Protein AF-A0A7R9QW79-F1 (afdb_monomer)

Nearest PDB structures (foldseek):
  8ews-assembly1_A-2  TM=9.246E-01  e=2.965E-02  Homo sapiens
  1w0f-assembly1_A  TM=9.085E-01  e=3.774E-02  Homo sapiens
  8ewn-assembly1_A-2  TM=9.097E-01  e=3.346E-02  Homo sapiens

Sequence (114 aa):
MSRIENTAKLSAITKELTDESEHMNKGLFFSRYPNWKRIRAIHSPSFSTGKLKAMKPMIEKTMDQLIAKLDPKASDQQIVDFRHYYDSLTFDVITRAAAGELDYFNPLIQTASI

Organism: NCBI:txid334625

Foldseek 3Di:
DVVVVVVVVVVVVVVVVVVVVVVVCLDLVNDDPPSVVVNCVVCVVCVDPVNVVLLVVVLVVLVVVLCVVCVVCVVVVHDDDCVVSVVVSVVSSVVCSVVVVSVVSPPVVVVVPD

Structure (mmCIF, N/CA/C/O backbone):
data_AF-A0A7R9QW79-F1
#
_entry.id   AF-A0A7R9QW79-F1
#
loop_
_atom_site.group_PDB
_atom_site.id
_atom_site.type_symbol
_atom_site.label_atom_id
_atom_site.label_alt_id
_atom_site.label_comp_id
_atom_site.label_asym_id
_atom_site.label_entity_id
_atom_site.label_seq_id
_atom_site.pdbx_PDB_ins_code
_atom_site.Cartn_x
_atom_site.Cartn_y
_atom_site.Cartn_z
_atom_site.occupancy
_atom_site.B_iso_or_equiv
_atom_site.auth_seq_id
_atom_site.auth_comp_id
_atom_site.auth_asym_id
_atom_site.auth_atom_id
_atom_site.pdbx_PDB_model_num
ATOM 1 N N . MET A 1 1 ? -30.901 -7.798 -43.164 1.00 57.72 1 MET A N 1
ATOM 2 C CA . MET A 1 1 ? -30.022 -6.668 -42.789 1.00 57.72 1 MET A CA 1
ATOM 3 C C . MET A 1 1 ? -29.624 -6.673 -41.305 1.00 57.72 1 MET A C 1
ATOM 5 O O . MET A 1 1 ? -28.479 -6.367 -41.022 1.00 57.72 1 MET A O 1
ATOM 9 N N . SER A 1 2 ? -30.462 -7.157 -40.377 1.00 63.53 2 SER A N 1
ATOM 10 C CA . SER A 1 2 ? -30.185 -7.182 -38.921 1.00 63.53 2 SER A CA 1
ATOM 11 C C . SER A 1 2 ? -29.019 -8.069 -38.435 1.00 63.53 2 SER A C 1
ATOM 13 O O . SER A 1 2 ? -28.379 -7.755 -37.435 1.00 63.53 2 SER A O 1
ATOM 15 N N . ARG A 1 3 ? -28.711 -9.185 -39.116 1.00 60.19 3 ARG A N 1
ATOM 16 C CA . ARG A 1 3 ? -27.644 -10.121 -38.690 1.00 60.19 3 ARG A CA 1
ATOM 17 C C . ARG A 1 3 ? -26.234 -9.552 -38.884 1.00 60.19 3 ARG A C 1
ATOM 19 O O . ARG A 1 3 ? -25.372 -9.802 -38.052 1.00 60.19 3 ARG A O 1
ATOM 26 N N . ILE A 1 4 ? -26.030 -8.774 -39.949 1.00 68.94 4 ILE A N 1
ATOM 27 C CA . ILE A 1 4 ? -24.733 -8.164 -40.287 1.00 68.94 4 ILE A CA 1
ATOM 28 C C . ILE A 1 4 ? -24.427 -6.995 -39.336 1.00 68.94 4 ILE A C 1
ATOM 30 O O . ILE A 1 4 ? -23.307 -6.874 -38.840 1.00 68.94 4 ILE A O 1
ATOM 34 N N . GLU A 1 5 ? -25.436 -6.190 -38.996 1.00 72.19 5 GLU A N 1
ATOM 35 C CA . GLU A 1 5 ? -25.305 -5.126 -37.991 1.00 72.19 5 GLU A CA 1
ATOM 36 C C . GLU A 1 5 ? -24.964 -5.683 -36.603 1.00 72.19 5 GLU A C 1
ATOM 38 O O . GLU A 1 5 ? -24.108 -5.132 -35.912 1.00 72.19 5 GLU A O 1
ATOM 43 N N . ASN A 1 6 ? -25.569 -6.809 -36.206 1.00 73.38 6 ASN A N 1
ATOM 44 C CA . ASN A 1 6 ? -25.251 -7.454 -34.930 1.00 73.38 6 ASN A CA 1
ATOM 45 C C . ASN A 1 6 ? -23.828 -8.028 -34.895 1.00 73.38 6 ASN A C 1
ATOM 47 O O . ASN A 1 6 ? -23.148 -7.895 -33.881 1.00 73.38 6 ASN A O 1
ATOM 51 N N . THR A 1 7 ? -23.336 -8.617 -35.990 1.00 73.56 7 THR A N 1
ATOM 52 C CA . THR A 1 7 ? -21.948 -9.110 -36.048 1.00 73.56 7 THR A CA 1
ATOM 53 C C . THR A 1 7 ? -20.925 -7.977 -35.996 1.00 73.56 7 THR A C 1
ATOM 55 O O . THR A 1 7 ? -19.898 -8.118 -35.336 1.00 73.56 7 THR A O 1
ATOM 58 N N . ALA A 1 8 ? -21.221 -6.834 -36.623 1.00 79.25 8 ALA A N 1
ATOM 59 C CA . ALA A 1 8 ? -20.352 -5.662 -36.570 1.00 79.25 8 ALA A CA 1
ATOM 60 C C . ALA A 1 8 ? -20.295 -5.073 -35.151 1.00 79.25 8 ALA A C 1
ATOM 62 O O . ALA A 1 8 ? -19.202 -4.846 -34.632 1.00 79.25 8 ALA A O 1
ATOM 63 N N . LYS A 1 9 ? -21.448 -4.926 -34.484 1.00 78.25 9 LYS A N 1
ATOM 64 C CA . LYS A 1 9 ? -21.523 -4.475 -33.083 1.00 78.25 9 LYS A CA 1
ATOM 65 C C . LYS A 1 9 ? -20.770 -5.404 -32.130 1.00 78.25 9 LYS A C 1
ATOM 67 O O . LYS A 1 9 ? -20.016 -4.922 -31.295 1.00 78.25 9 LYS A O 1
ATOM 72 N N . LEU A 1 10 ? -20.906 -6.722 -32.292 1.00 74.88 10 LEU A N 1
ATOM 73 C CA . LEU A 1 10 ? -20.167 -7.693 -31.480 1.00 74.88 10 LEU A CA 1
ATOM 74 C C . LEU A 1 10 ? -18.655 -7.596 -31.718 1.00 74.88 10 LEU A C 1
ATOM 76 O O . LEU A 1 10 ? -17.898 -7.602 -30.755 1.00 74.88 10 LEU A O 1
ATOM 80 N N . SER A 1 11 ? -18.201 -7.430 -32.964 1.00 71.62 11 SER A N 1
ATOM 81 C CA . SER A 1 11 ? -16.771 -7.242 -33.255 1.00 71.62 11 SER A CA 1
ATOM 82 C C . SER A 1 11 ? -16.202 -5.939 -32.683 1.00 71.62 11 SER A C 1
ATOM 84 O O . SER A 1 11 ? -15.068 -5.936 -32.214 1.00 71.62 11 SER A O 1
ATOM 86 N N . ALA A 1 12 ? -16.991 -4.859 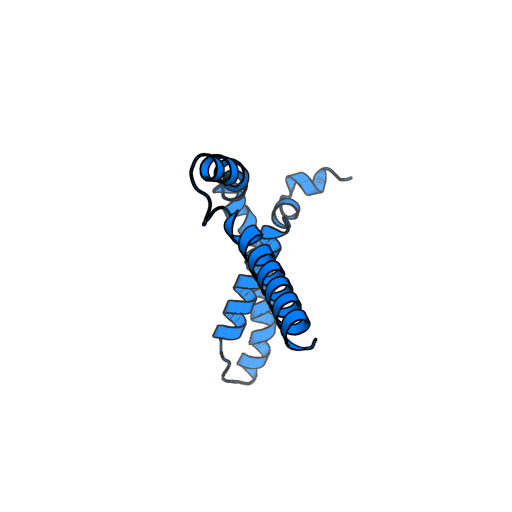-32.658 1.00 76.69 12 ALA A N 1
ATOM 87 C CA . ALA A 1 12 ? -16.598 -3.580 -32.070 1.00 76.69 12 ALA A CA 1
ATOM 88 C C . ALA A 1 12 ? -16.467 -3.678 -30.542 1.00 76.69 12 ALA 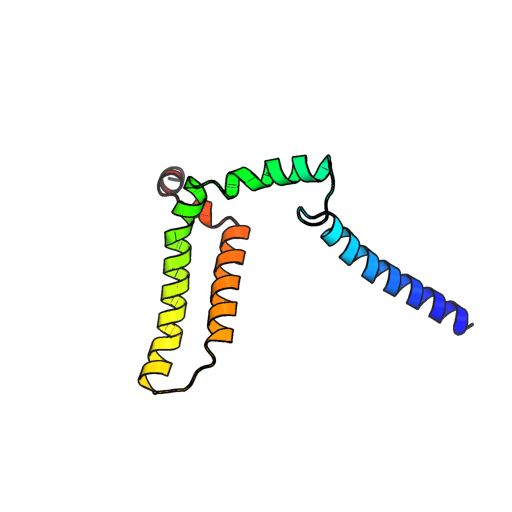A C 1
ATOM 90 O O . ALA A 1 12 ? -15.433 -3.304 -30.001 1.00 76.69 12 ALA A O 1
ATOM 91 N N . ILE A 1 13 ? -17.449 -4.299 -29.878 1.00 75.75 13 ILE A N 1
ATOM 92 C CA . ILE A 1 13 ? -17.415 -4.577 -28.433 1.00 75.75 13 ILE A CA 1
ATOM 93 C C . ILE A 1 13 ? -16.227 -5.480 -28.082 1.00 75.75 13 ILE A C 1
ATOM 95 O O . ILE A 1 13 ? -15.517 -5.234 -27.112 1.00 75.75 13 ILE A O 1
ATOM 99 N N . THR A 1 14 ? -15.974 -6.514 -28.891 1.00 72.56 14 THR A N 1
ATOM 100 C CA . THR A 1 14 ? -14.834 -7.415 -28.663 1.00 72.56 14 THR A CA 1
ATOM 101 C C . THR A 1 14 ? -13.513 -6.666 -28.819 1.00 72.56 14 THR A C 1
ATOM 103 O O . THR A 1 14 ? -12.610 -6.890 -28.024 1.00 72.56 14 THR A O 1
ATOM 106 N N . LYS A 1 15 ? -13.416 -5.750 -29.794 1.00 74.56 15 LYS A N 1
ATOM 107 C CA . LYS A 1 15 ? -12.224 -4.933 -30.040 1.00 74.56 15 LYS A CA 1
ATOM 108 C C . LYS A 1 15 ? -11.937 -3.976 -28.880 1.00 74.56 15 LYS A C 1
ATOM 110 O O . LYS A 1 15 ? -10.797 -3.945 -28.433 1.00 74.56 15 LYS A O 1
ATOM 115 N N . GLU A 1 16 ? -12.949 -3.276 -28.366 1.00 69.12 16 GLU A N 1
ATOM 116 C CA . GLU A 1 16 ? -12.832 -2.404 -27.182 1.00 69.12 16 GLU A CA 1
ATOM 117 C C . GLU A 1 16 ? -12.413 -3.191 -25.930 1.00 69.12 16 GLU A C 1
ATOM 119 O O . GLU A 1 16 ? -11.490 -2.792 -25.225 1.00 69.12 16 GLU A O 1
ATOM 124 N N . LEU A 1 17 ? -13.009 -4.367 -25.700 1.00 65.94 17 LEU A N 1
ATOM 125 C CA . LEU A 1 17 ? -12.640 -5.248 -24.584 1.00 65.94 17 LEU A CA 1
ATOM 126 C C . LEU A 1 17 ? -11.207 -5.793 -24.706 1.00 65.94 17 LEU A C 1
ATOM 128 O O 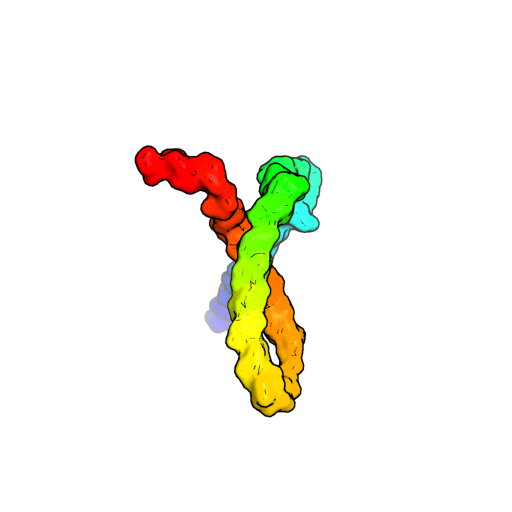. LEU A 1 17 ? -10.511 -5.934 -23.699 1.00 65.94 17 LEU A O 1
ATOM 132 N N . THR A 1 18 ? -10.742 -6.105 -25.921 1.00 64.75 18 THR A N 1
ATOM 133 C CA . THR A 1 18 ? -9.344 -6.510 -26.133 1.00 64.75 18 THR A CA 1
ATOM 134 C C . THR A 1 18 ? -8.365 -5.350 -25.982 1.00 64.75 18 THR A C 1
ATOM 136 O O . THR A 1 18 ? -7.284 -5.580 -25.444 1.00 64.75 18 THR A O 1
ATOM 139 N N . ASP A 1 19 ? -8.731 -4.131 -26.383 1.00 63.75 19 ASP A N 1
ATOM 140 C CA . ASP A 1 19 ? -7.863 -2.945 -26.342 1.00 63.75 19 ASP A CA 1
ATOM 141 C C . ASP A 1 19 ? -7.515 -2.542 -24.897 1.00 63.75 19 ASP A C 1
ATOM 143 O O . ASP A 1 1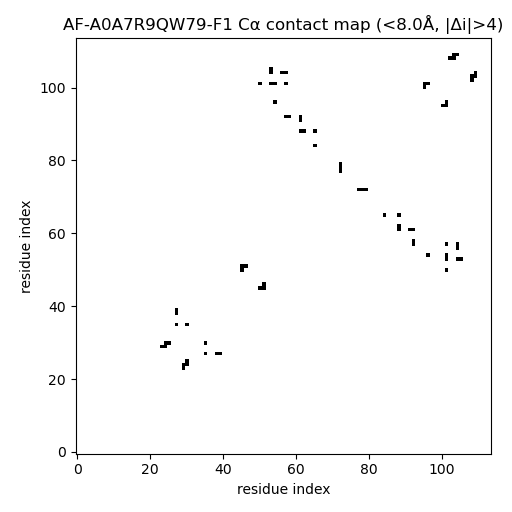9 ? -6.339 -2.395 -24.552 1.00 63.75 19 ASP A O 1
ATOM 147 N N . GLU A 1 20 ? -8.502 -2.521 -23.991 1.00 60.88 20 GLU A N 1
ATOM 148 C CA . GLU A 1 20 ? -8.249 -2.278 -22.561 1.00 60.88 20 GLU A CA 1
ATOM 149 C C . GLU A 1 20 ? -7.353 -3.359 -21.928 1.00 60.88 20 GLU A C 1
ATOM 151 O O . GLU A 1 20 ? -6.433 -3.063 -21.155 1.00 60.88 20 GLU A O 1
ATOM 156 N N . SER A 1 21 ? -7.563 -4.628 -22.299 1.00 60.44 21 SER A N 1
ATOM 157 C CA . SER A 1 21 ? -6.725 -5.737 -21.828 1.00 60.44 21 SER A CA 1
ATOM 158 C C . SER A 1 21 ? -5.289 -5.661 -22.371 1.00 60.44 21 SER A C 1
ATOM 160 O O . SER A 1 21 ? -4.340 -6.098 -21.713 1.00 60.44 21 SER A O 1
ATOM 162 N N . GLU A 1 22 ? -5.096 -5.080 -23.558 1.00 63.38 22 GLU A N 1
ATOM 163 C CA . GLU A 1 22 ? -3.797 -4.976 -24.219 1.00 63.38 22 GLU A CA 1
ATOM 164 C C . GLU A 1 22 ? -2.877 -3.970 -23.512 1.00 63.38 22 GLU A C 1
ATOM 166 O O . GLU A 1 22 ? -1.669 -4.202 -23.395 1.00 63.38 22 GLU A O 1
ATOM 171 N N . HIS A 1 23 ? -3.433 -2.878 -22.980 1.00 65.75 23 HIS A N 1
ATOM 172 C CA . HIS A 1 23 ? -2.682 -1.899 -22.191 1.00 65.75 23 HIS A CA 1
ATOM 173 C C . HIS A 1 23 ? -2.193 -2.478 -20.857 1.00 65.75 23 HIS A C 1
ATOM 175 O O . HIS A 1 23 ? -1.024 -2.304 -20.501 1.00 65.75 23 HIS A O 1
ATOM 181 N N . MET A 1 24 ? -3.040 -3.241 -20.162 1.00 66.06 24 MET A N 1
ATOM 182 C CA . MET A 1 24 ? -2.677 -3.949 -18.926 1.00 66.06 24 MET A CA 1
ATOM 183 C C . MET A 1 24 ? -1.587 -5.007 -19.165 1.00 66.06 24 MET A C 1
ATOM 185 O O . MET A 1 24 ? -0.640 -5.121 -18.382 1.00 66.06 24 MET A O 1
ATOM 189 N N . ASN A 1 25 ? -1.648 -5.720 -20.295 1.00 68.88 25 ASN A N 1
ATOM 190 C CA . ASN A 1 25 ? -0.666 -6.739 -20.686 1.00 68.88 25 ASN A CA 1
ATOM 191 C C . ASN A 1 25 ? 0.738 -6.184 -20.997 1.00 68.88 25 ASN A C 1
ATOM 193 O O . ASN A 1 25 ? 1.697 -6.950 -21.117 1.00 68.88 25 ASN A O 1
ATOM 197 N N . LYS A 1 26 ? 0.898 -4.858 -21.091 1.00 79.62 26 LYS A N 1
ATOM 198 C CA . LYS A 1 26 ? 2.201 -4.193 -21.274 1.00 79.62 26 LYS A CA 1
ATOM 199 C C . LYS A 1 26 ? 2.880 -3.824 -19.944 1.00 79.62 26 LYS A C 1
ATOM 201 O O . LYS A 1 26 ? 4.016 -3.347 -19.960 1.00 79.62 26 LYS A O 1
ATOM 206 N N . GLY A 1 27 ? 2.226 -4.061 -18.802 1.00 85.12 27 GLY A N 1
ATOM 207 C CA . GLY A 1 27 ? 2.762 -3.798 -17.464 1.00 85.12 27 GLY A CA 1
ATOM 208 C C . GLY A 1 27 ? 3.915 -4.723 -17.050 1.00 85.12 27 GLY A C 1
ATOM 209 O O . GLY A 1 27 ? 4.145 -5.780 -17.643 1.00 85.12 27 GLY A O 1
ATOM 210 N N . LEU A 1 28 ? 4.634 -4.343 -15.984 1.00 89.38 28 LEU A N 1
ATOM 211 C CA . LEU A 1 28 ? 5.823 -5.061 -15.496 1.00 89.38 28 LEU A CA 1
ATOM 212 C C . LEU A 1 28 ? 5.571 -6.564 -15.278 1.00 89.38 28 LEU A C 1
ATOM 214 O O . LEU A 1 28 ? 6.424 -7.373 -15.640 1.00 89.38 28 LEU A O 1
ATOM 218 N N . PHE A 1 29 ? 4.405 -6.926 -14.736 1.00 88.62 29 PHE A N 1
ATOM 219 C CA . PHE A 1 29 ? 4.042 -8.309 -14.405 1.00 88.62 29 PHE A CA 1
ATOM 220 C C . PHE A 1 29 ? 3.846 -9.217 -15.623 1.00 88.62 29 PHE A C 1
ATOM 222 O O . PHE A 1 29 ? 4.135 -10.407 -15.544 1.00 88.62 29 PHE A O 1
ATOM 229 N N . PHE A 1 30 ? 3.385 -8.663 -16.745 1.00 89.56 30 PHE A N 1
ATOM 230 C CA . PHE A 1 30 ? 3.050 -9.432 -17.949 1.00 89.56 30 PHE A CA 1
ATOM 231 C C . PHE A 1 30 ? 4.117 -9.303 -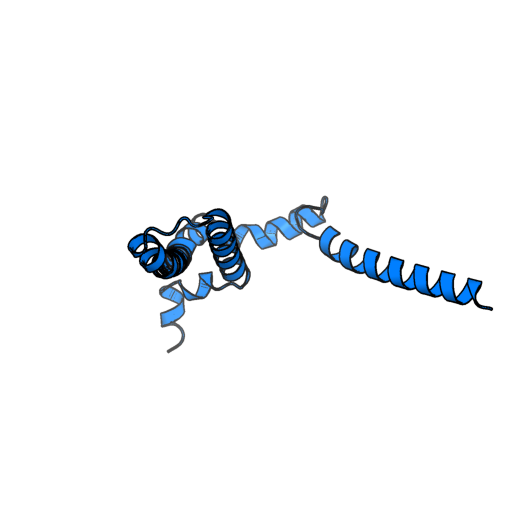19.048 1.00 89.56 30 PHE A C 1
ATOM 233 O O . PHE A 1 30 ? 4.169 -10.103 -19.983 1.00 89.56 30 PHE A O 1
ATOM 240 N N . SER A 1 31 ? 5.019 -8.326 -18.916 1.00 90.00 31 SER A N 1
ATOM 241 C CA . SER A 1 31 ? 6.113 -8.097 -19.858 1.00 90.00 31 SER A CA 1
ATOM 242 C C . SER A 1 31 ? 7.191 -9.192 -19.814 1.00 90.00 31 SER A C 1
ATOM 244 O O . SER A 1 31 ? 7.546 -9.715 -18.759 1.00 90.00 31 SER A O 1
ATOM 246 N N . ARG A 1 32 ? 7.774 -9.505 -20.979 1.00 90.50 32 ARG A N 1
ATOM 247 C CA . ARG A 1 32 ? 8.928 -10.414 -21.125 1.00 90.50 32 ARG A CA 1
ATOM 248 C C . ARG A 1 32 ? 10.205 -9.645 -21.470 1.00 90.50 32 ARG A C 1
ATOM 250 O O . ARG A 1 32 ? 10.164 -8.451 -21.771 1.00 90.50 32 ARG A O 1
ATOM 257 N N . TYR A 1 33 ? 11.357 -10.314 -21.421 1.00 91.38 33 TYR A N 1
ATOM 258 C CA . TYR A 1 33 ? 12.622 -9.740 -21.893 1.00 91.38 33 TYR A CA 1
ATOM 259 C C . TYR A 1 33 ? 12.510 -9.319 -23.377 1.00 91.38 33 TYR A C 1
ATOM 261 O O . TYR A 1 33 ? 11.911 -10.066 -24.149 1.00 91.38 33 TYR A O 1
ATOM 269 N N . PRO A 1 34 ? 13.064 -8.164 -23.804 1.00 93.00 34 PRO A N 1
ATOM 270 C CA . PRO A 1 34 ? 13.843 -7.183 -23.031 1.00 93.00 34 PRO A CA 1
ATOM 271 C C . PRO A 1 34 ? 12.995 -6.124 -22.306 1.00 93.00 34 PRO A C 1
ATOM 273 O O . PRO A 1 34 ? 13.508 -5.412 -21.440 1.00 93.00 34 PRO A O 1
ATOM 276 N N . ASN A 1 35 ? 11.699 -6.029 -22.614 1.00 91.31 35 ASN A N 1
ATOM 277 C CA . ASN A 1 35 ? 10.800 -5.003 -22.078 1.00 91.31 35 ASN A CA 1
ATOM 278 C C . ASN A 1 35 ? 10.699 -5.034 -20.550 1.00 91.31 35 ASN A C 1
ATOM 280 O O . ASN A 1 35 ? 10.792 -3.983 -19.922 1.00 91.31 35 ASN A O 1
ATOM 284 N N . TRP A 1 36 ? 10.624 -6.222 -19.949 1.00 93.12 36 TRP A N 1
ATOM 285 C CA . TRP A 1 36 ? 10.656 -6.390 -18.494 1.00 93.12 36 TRP A CA 1
ATOM 286 C C . TRP A 1 36 ? 11.885 -5.740 -17.855 1.00 93.12 36 TRP A C 1
ATOM 288 O O . TRP A 1 36 ? 11.765 -5.023 -16.864 1.00 93.12 36 TRP A O 1
ATOM 298 N N . LYS A 1 37 ? 13.072 -5.941 -18.449 1.00 95.12 37 LYS A N 1
ATOM 299 C CA . LYS A 1 37 ? 14.328 -5.385 -17.925 1.00 95.12 37 LYS A CA 1
ATOM 300 C C . LYS A 1 37 ? 14.288 -3.859 -17.958 1.00 95.12 37 LYS A C 1
ATOM 302 O O . LYS A 1 37 ? 14.676 -3.222 -16.983 1.00 95.12 37 LYS A O 1
ATOM 307 N N . ARG A 1 38 ? 13.780 -3.286 -19.055 1.00 94.94 38 ARG A N 1
ATOM 308 C CA . ARG A 1 38 ? 13.608 -1.836 -19.217 1.00 94.94 38 ARG A CA 1
ATOM 309 C C . ARG A 1 38 ? 12.625 -1.263 -18.195 1.00 94.94 38 ARG A C 1
ATOM 311 O O . ARG A 1 38 ? 12.975 -0.325 -17.490 1.00 94.94 38 ARG A O 1
ATOM 318 N N . ILE A 1 39 ? 11.422 -1.830 -18.092 1.00 93.00 39 ILE A N 1
ATOM 319 C CA . ILE A 1 39 ? 10.379 -1.354 -17.169 1.00 93.00 39 ILE A CA 1
ATOM 320 C C . ILE A 1 39 ? 10.876 -1.475 -15.722 1.00 93.00 39 ILE A C 1
ATOM 322 O O . ILE A 1 39 ? 10.831 -0.507 -14.969 1.00 93.00 39 ILE A O 1
ATOM 326 N N . ARG A 1 40 ? 11.457 -2.618 -15.339 1.00 92.69 40 ARG A N 1
ATOM 327 C CA . ARG A 1 40 ? 12.011 -2.817 -13.994 1.00 92.69 40 ARG A CA 1
ATOM 328 C C . ARG A 1 40 ? 13.089 -1.791 -13.653 1.00 92.69 40 ARG A C 1
ATOM 330 O O . ARG A 1 40 ? 13.096 -1.294 -12.530 1.00 92.69 40 ARG A O 1
ATOM 337 N N . ALA A 1 41 ? 13.976 -1.466 -14.594 1.00 93.81 41 ALA A N 1
ATOM 338 C CA . ALA A 1 41 ? 15.015 -0.461 -14.381 1.00 93.81 41 ALA A CA 1
ATOM 339 C C . ALA A 1 41 ? 14.434 0.934 -14.089 1.00 93.81 41 ALA A C 1
ATOM 341 O O . ALA A 1 41 ? 14.989 1.647 -13.262 1.00 93.81 41 ALA A O 1
ATOM 342 N N . ILE A 1 42 ? 13.299 1.287 -14.703 1.00 90.88 42 ILE A N 1
ATOM 343 C CA . ILE A 1 42 ? 12.602 2.561 -14.462 1.00 90.88 42 ILE A CA 1
ATOM 344 C C . ILE A 1 42 ? 11.934 2.582 -13.079 1.00 90.88 42 ILE A C 1
ATOM 346 O O . ILE A 1 42 ? 12.033 3.578 -12.374 1.00 90.88 42 ILE A O 1
ATOM 350 N N . HIS A 1 43 ? 11.281 1.491 -12.665 1.00 87.44 43 HIS A N 1
ATOM 351 C CA . HIS A 1 43 ? 10.545 1.456 -11.392 1.00 87.44 43 HIS A CA 1
ATOM 352 C C . HIS A 1 43 ? 11.429 1.214 -10.157 1.00 87.44 43 HIS A C 1
ATOM 354 O O . HIS A 1 43 ? 11.104 1.691 -9.072 1.00 87.44 43 HIS A O 1
ATOM 360 N N . SER A 1 44 ? 12.536 0.473 -10.283 1.00 88.62 44 SER A N 1
ATOM 361 C CA . SER A 1 44 ? 13.355 0.052 -9.128 1.00 88.62 44 SER A CA 1
ATOM 362 C C . SER A 1 44 ? 13.859 1.198 -8.228 1.00 88.62 44 SER A C 1
ATOM 364 O O . SER A 1 44 ? 13.846 1.010 -7.011 1.00 88.62 44 SER A O 1
ATOM 366 N N . PRO A 1 45 ? 14.269 2.377 -8.745 1.00 86.19 45 PRO A N 1
ATOM 367 C CA . PRO A 1 45 ? 14.729 3.487 -7.904 1.00 86.19 45 PRO A CA 1
ATOM 368 C C . PRO A 1 45 ? 13.692 3.959 -6.869 1.00 86.19 45 PRO A C 1
ATOM 370 O O . PRO A 1 45 ? 14.062 4.290 -5.737 1.00 86.19 45 PRO A O 1
ATOM 373 N N . SER A 1 46 ? 12.400 3.921 -7.217 1.00 83.00 46 SER A N 1
ATOM 374 C CA . SER A 1 46 ? 11.294 4.325 -6.335 1.00 83.00 46 SER A CA 1
ATOM 375 C C . SER A 1 46 ? 11.063 3.357 -5.170 1.00 83.00 46 SER A C 1
ATOM 377 O O . SER A 1 46 ? 10.511 3.750 -4.147 1.00 83.00 46 SER A O 1
ATOM 379 N N . PHE A 1 47 ? 11.541 2.114 -5.282 1.00 83.94 47 PHE A N 1
ATOM 380 C CA . PHE A 1 47 ? 11.433 1.073 -4.252 1.00 83.94 47 PHE A CA 1
ATOM 381 C C . PHE A 1 47 ? 12.769 0.786 -3.551 1.00 83.94 47 PHE A C 1
ATOM 383 O O . PHE A 1 47 ? 12.971 -0.289 -2.986 1.00 83.94 47 PHE A O 1
ATOM 390 N N . SER A 1 48 ? 13.707 1.736 -3.578 1.00 88.44 48 SER A N 1
ATOM 391 C CA . SER A 1 48 ? 14.933 1.637 -2.783 1.00 88.44 48 SER A CA 1
ATOM 392 C C . SER A 1 48 ? 14.631 1.697 -1.282 1.00 88.44 48 SER A C 1
ATOM 394 O O . SER A 1 48 ? 13.660 2.319 -0.852 1.00 88.44 48 SER A O 1
ATOM 396 N N . THR A 1 49 ? 15.502 1.122 -0.450 1.00 88.62 49 THR A N 1
ATOM 397 C CA . THR A 1 49 ? 15.362 1.163 1.017 1.00 88.62 49 THR A CA 1
ATOM 398 C C . THR A 1 49 ? 15.204 2.587 1.558 1.00 88.62 49 THR A C 1
ATOM 400 O O . THR A 1 49 ? 14.445 2.805 2.499 1.00 88.62 49 THR A O 1
ATOM 403 N N . GLY A 1 50 ? 15.896 3.567 0.965 1.00 86.88 50 GLY A N 1
ATOM 404 C CA . GLY A 1 50 ? 15.767 4.975 1.346 1.00 86.88 50 GLY A CA 1
ATOM 405 C C . GLY A 1 50 ? 14.367 5.525 1.069 1.00 86.88 50 GLY A C 1
ATOM 406 O O . GLY A 1 50 ? 13.758 6.118 1.956 1.00 86.88 50 GLY A O 1
ATOM 407 N N . LYS A 1 51 ? 13.825 5.260 -0.127 1.00 84.00 51 LYS A N 1
ATOM 408 C CA . LYS A 1 51 ? 12.466 5.673 -0.498 1.00 84.00 51 LYS A CA 1
ATOM 409 C C . LYS A 1 51 ? 11.404 4.956 0.332 1.00 84.00 51 LYS A C 1
ATOM 411 O O . LYS A 1 51 ? 10.509 5.622 0.829 1.00 84.00 51 LYS A O 1
ATOM 416 N N . LEU A 1 52 ? 11.552 3.650 0.576 1.00 87.81 52 LEU A N 1
ATOM 417 C CA . LEU A 1 52 ? 10.651 2.879 1.444 1.00 87.81 52 LEU A CA 1
ATOM 418 C C . LEU A 1 52 ? 10.601 3.444 2.870 1.00 87.81 52 LEU A C 1
ATOM 420 O O . LEU A 1 52 ? 9.522 3.621 3.426 1.00 87.81 52 LEU A O 1
ATOM 424 N N . LYS A 1 53 ? 11.755 3.796 3.453 1.00 87.81 53 LYS A N 1
ATOM 425 C CA . LYS A 1 53 ? 11.802 4.457 4.768 1.00 87.81 53 LYS A CA 1
ATOM 426 C C . LYS A 1 53 ? 11.123 5.829 4.748 1.00 87.81 53 LYS A C 1
ATOM 428 O O . LYS A 1 53 ? 10.438 6.169 5.707 1.00 87.81 53 LYS A O 1
ATOM 433 N N . ALA A 1 54 ? 11.268 6.584 3.660 1.00 85.56 54 ALA A N 1
ATOM 434 C CA . ALA A 1 54 ? 10.596 7.868 3.480 1.00 85.56 54 ALA A CA 1
ATOM 435 C C . ALA A 1 54 ? 9.065 7.748 3.324 1.00 85.56 54 ALA A C 1
ATOM 437 O O . ALA A 1 54 ? 8.374 8.744 3.499 1.00 85.56 54 ALA A O 1
ATOM 438 N N . MET A 1 55 ? 8.514 6.550 3.068 1.00 88.62 55 MET A N 1
ATOM 439 C CA . MET A 1 55 ? 7.057 6.322 3.047 1.00 88.62 55 MET A CA 1
ATOM 440 C C . MET A 1 55 ? 6.423 6.319 4.440 1.00 88.62 55 MET A C 1
ATOM 442 O O . MET A 1 55 ? 5.210 6.477 4.559 1.00 88.62 55 MET A O 1
ATOM 446 N N . LYS A 1 56 ? 7.223 6.157 5.502 1.00 88.69 56 LYS A N 1
ATOM 447 C CA . LYS A 1 56 ? 6.731 6.027 6.879 1.00 88.69 56 LYS A CA 1
ATOM 448 C C . LYS A 1 56 ? 5.752 7.149 7.296 1.00 88.69 56 LYS A C 1
ATOM 450 O O . LYS A 1 56 ? 4.660 6.795 7.733 1.00 88.69 56 LYS A O 1
ATOM 455 N N . PRO A 1 57 ? 6.052 8.453 7.121 1.00 89.56 57 PRO A N 1
ATOM 456 C CA . PRO A 1 57 ? 5.160 9.524 7.582 1.00 89.56 57 PRO A CA 1
ATOM 457 C C . PRO A 1 57 ? 3.805 9.534 6.862 1.00 89.56 57 PRO A C 1
ATOM 459 O O . PRO A 1 57 ? 2.775 9.842 7.456 1.00 89.56 57 PRO A O 1
ATOM 462 N N . MET A 1 58 ? 3.789 9.164 5.577 1.00 89.50 58 MET A N 1
ATOM 463 C CA . MET A 1 58 ? 2.554 9.025 4.801 1.00 89.50 58 MET A CA 1
ATOM 464 C C . MET A 1 58 ? 1.683 7.892 5.357 1.00 89.50 58 MET A C 1
ATOM 466 O O . MET A 1 58 ? 0.467 8.057 5.488 1.00 89.50 58 MET A O 1
ATOM 470 N N . ILE A 1 59 ? 2.296 6.752 5.687 1.00 91.75 59 ILE A N 1
ATOM 471 C CA . ILE A 1 59 ? 1.593 5.607 6.274 1.00 91.75 59 ILE A CA 1
ATOM 472 C C . ILE A 1 59 ? 1.020 5.995 7.638 1.00 91.75 59 ILE A C 1
ATOM 474 O O . ILE A 1 59 ? -0.165 5.775 7.867 1.00 91.75 59 ILE A O 1
ATOM 478 N N . GLU A 1 60 ? 1.816 6.628 8.503 1.00 92.88 60 GLU A N 1
ATOM 479 C CA . GLU A 1 60 ? 1.377 7.099 9.826 1.00 92.88 60 GLU A CA 1
ATOM 480 C C . GLU A 1 60 ? 0.177 8.048 9.715 1.00 92.88 60 GLU A C 1
ATOM 482 O O . GLU A 1 60 ? -0.861 7.784 10.310 1.00 92.88 60 GLU A O 1
ATOM 487 N N . LYS A 1 61 ? 0.235 9.055 8.834 1.00 91.31 61 LYS A N 1
ATOM 488 C CA . LYS A 1 61 ? -0.894 9.970 8.596 1.00 91.31 61 LYS A CA 1
ATOM 489 C C . LYS A 1 61 ? -2.172 9.242 8.163 1.00 91.31 61 LYS A C 1
ATOM 491 O O . LYS A 1 61 ? -3.277 9.624 8.542 1.00 91.31 61 LYS A O 1
ATOM 496 N N . THR A 1 62 ? -2.034 8.221 7.324 1.00 93.06 62 THR A N 1
ATOM 497 C CA . THR A 1 62 ? -3.172 7.441 6.813 1.00 93.06 62 THR A CA 1
ATOM 498 C C . THR A 1 62 ? -3.744 6.525 7.904 1.00 93.06 62 THR A C 1
ATOM 500 O O . THR A 1 62 ? -4.958 6.346 7.992 1.00 93.06 62 THR A O 1
ATOM 503 N N . MET A 1 63 ? -2.887 6.022 8.798 1.00 94.81 63 MET A N 1
ATOM 504 C CA . MET A 1 63 ? -3.283 5.296 10.006 1.00 94.81 63 MET A CA 1
ATOM 505 C C . MET A 1 63 ? -4.002 6.196 11.014 1.00 94.81 63 MET A C 1
ATOM 507 O O . MET A 1 63 ? -5.041 5.793 11.528 1.00 94.81 63 MET A O 1
ATOM 511 N N . ASP A 1 64 ? -3.527 7.419 11.247 1.00 95.56 64 ASP A N 1
ATOM 512 C CA . ASP A 1 64 ? -4.185 8.377 12.145 1.00 95.56 64 ASP A CA 1
ATOM 513 C C . ASP A 1 64 ? -5.613 8.689 11.669 1.00 95.56 64 ASP A C 1
ATOM 515 O O . ASP A 1 64 ? -6.558 8.720 12.456 1.00 95.56 64 ASP A O 1
ATOM 519 N N . GLN A 1 65 ? -5.800 8.842 10.352 1.00 94.12 65 GLN A N 1
ATOM 520 C CA . GLN A 1 65 ? -7.121 9.015 9.736 1.00 94.12 65 GLN A CA 1
ATOM 521 C C . GLN A 1 65 ? -8.028 7.796 9.931 1.00 94.12 65 GLN A C 1
ATOM 523 O O . GLN A 1 65 ? -9.246 7.947 10.055 1.00 94.12 65 GLN A O 1
ATOM 528 N N . LEU A 1 66 ? -7.459 6.589 9.924 1.00 94.81 66 LEU A N 1
ATOM 529 C CA . LEU A 1 66 ? -8.203 5.368 10.192 1.00 94.81 66 LEU A CA 1
ATOM 530 C C . LEU A 1 66 ? -8.624 5.292 11.666 1.00 94.81 66 LEU A C 1
ATOM 532 O O . LEU A 1 66 ? -9.794 5.030 11.944 1.00 94.81 66 LEU A O 1
ATOM 536 N N . ILE A 1 67 ? -7.701 5.558 12.591 1.00 95.06 67 ILE A N 1
ATOM 537 C CA . ILE A 1 67 ? -7.957 5.559 14.037 1.00 95.06 67 ILE A CA 1
ATOM 538 C C . ILE A 1 67 ? -9.059 6.567 14.369 1.00 95.06 67 ILE A C 1
ATOM 540 O O . ILE A 1 67 ? -10.063 6.186 14.958 1.00 95.06 67 ILE A O 1
ATOM 544 N N . ALA A 1 68 ? -8.984 7.792 13.842 1.00 95.62 68 ALA A N 1
ATOM 545 C CA . ALA A 1 68 ? -10.017 8.811 14.041 1.00 95.62 68 ALA A CA 1
ATOM 546 C C . ALA A 1 68 ? -11.426 8.381 13.571 1.00 95.62 68 ALA A C 1
ATOM 548 O O . ALA A 1 68 ? -12.430 8.867 14.089 1.00 95.62 68 ALA A O 1
ATOM 549 N N . LYS A 1 69 ? -11.528 7.470 12.590 1.00 92.88 69 LYS A N 1
ATOM 550 C CA . LYS A 1 69 ? -12.810 6.903 12.129 1.00 92.88 69 LYS A CA 1
ATOM 551 C C . LYS A 1 69 ? -13.289 5.729 12.983 1.00 92.88 69 LYS A C 1
ATOM 553 O O . LYS A 1 69 ? -14.494 5.468 13.020 1.00 92.88 69 LYS A O 1
ATOM 558 N N . LEU A 1 70 ? -12.366 4.990 13.592 1.00 93.81 70 LEU A N 1
ATOM 559 C CA . LEU A 1 70 ? -12.658 3.813 14.406 1.00 93.81 70 LEU A CA 1
ATOM 560 C C . LEU A 1 70 ? -12.907 4.165 15.872 1.00 93.8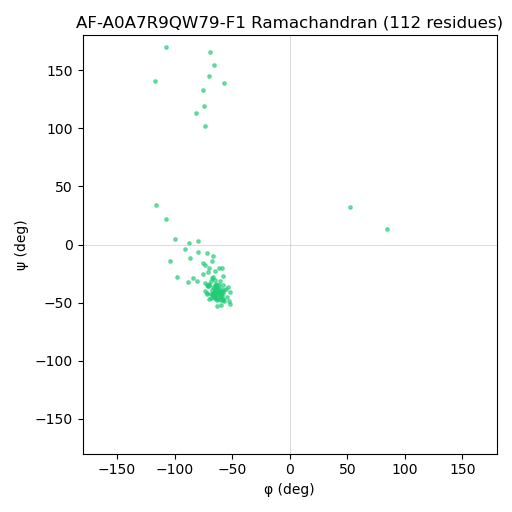1 70 LEU A C 1
ATOM 562 O O . LEU A 1 70 ? -13.752 3.519 16.484 1.00 93.81 70 LEU A O 1
ATOM 566 N N . ASP A 1 71 ? -12.256 5.197 16.408 1.00 95.00 71 ASP A N 1
ATOM 567 C CA . ASP A 1 71 ? -12.366 5.607 17.812 1.00 95.00 71 ASP A CA 1
ATOM 568 C C . ASP A 1 71 ? -13.821 5.823 18.261 1.00 95.00 71 ASP A C 1
ATOM 570 O O . ASP A 1 71 ? -14.221 5.204 19.249 1.00 95.00 71 ASP A O 1
ATOM 574 N N . PRO A 1 72 ? -14.676 6.571 17.528 1.00 94.56 72 PRO A N 1
ATOM 575 C CA . PRO A 1 72 ? -16.079 6.723 17.919 1.00 94.56 72 PRO A CA 1
ATOM 576 C C . PRO A 1 72 ? -16.842 5.391 17.913 1.00 94.56 72 PRO A C 1
ATOM 578 O O . PRO A 1 72 ? -17.655 5.126 18.792 1.00 94.56 72 PRO A O 1
ATOM 581 N N . LYS A 1 73 ? -16.545 4.510 16.949 1.00 92.69 73 LYS A N 1
ATOM 582 C CA . LYS A 1 73 ? -17.200 3.197 16.821 1.00 92.69 73 LYS A CA 1
ATOM 583 C C . LYS A 1 73 ? -16.786 2.252 17.941 1.00 92.69 73 LYS A C 1
ATOM 585 O O . LYS A 1 73 ? -17.598 1.455 18.403 1.00 92.69 73 LYS A O 1
ATOM 590 N N . ALA A 1 74 ? -15.535 2.360 18.383 1.00 91.31 74 ALA A N 1
ATOM 591 C CA . ALA A 1 74 ? -15.019 1.641 19.534 1.00 91.31 74 ALA A CA 1
ATOM 592 C C . ALA A 1 74 ? -15.656 2.144 20.838 1.00 91.31 74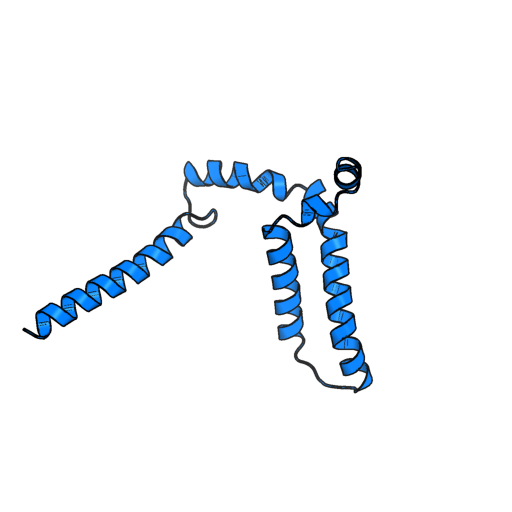 ALA A C 1
ATOM 594 O O . ALA A 1 74 ? -16.054 1.323 21.664 1.00 91.31 74 ALA A O 1
ATOM 595 N N . SER A 1 75 ? -15.814 3.464 21.007 1.00 93.06 75 SER A N 1
ATOM 596 C CA . SER A 1 75 ? -16.530 4.051 22.152 1.00 93.06 75 SER A CA 1
ATOM 597 C C . SER A 1 75 ? -17.984 3.582 22.234 1.00 93.06 75 SER A C 1
ATOM 599 O O . SER A 1 75 ? -18.459 3.264 23.321 1.00 93.06 75 SER A O 1
ATOM 601 N N . ASP A 1 76 ? -18.650 3.448 21.088 1.00 94.06 76 ASP A N 1
ATOM 602 C CA . ASP A 1 76 ? -20.023 2.945 20.983 1.00 94.06 76 ASP A CA 1
ATOM 603 C C . ASP A 1 76 ? -20.128 1.405 21.064 1.00 94.06 76 ASP A C 1
ATOM 605 O O . ASP A 1 76 ? -21.216 0.852 20.901 1.00 94.06 76 ASP A O 1
ATOM 609 N N . GLN A 1 77 ? -19.011 0.693 21.281 1.00 90.62 77 GLN A N 1
ATOM 610 C CA . GLN A 1 77 ? -18.919 -0.778 21.299 1.00 90.62 77 GLN A CA 1
ATOM 611 C C . GLN A 1 77 ? -19.513 -1.450 20.047 1.00 90.62 77 GLN A C 1
ATOM 613 O O . GLN A 1 77 ? -20.044 -2.562 20.098 1.00 90.62 77 GLN A O 1
ATOM 618 N N . GLN A 1 78 ? -19.416 -0.784 18.895 1.00 92.88 78 GLN A N 1
ATOM 619 C CA . GLN A 1 78 ? -19.935 -1.301 17.636 1.00 92.88 78 GLN A CA 1
ATOM 620 C C . GLN A 1 78 ? -19.030 -2.404 17.086 1.00 92.88 78 GLN A C 1
ATOM 622 O O . GLN A 1 78 ? -17.814 -2.245 16.968 1.00 92.88 78 GLN A O 1
ATOM 627 N N . ILE A 1 79 ? -19.641 -3.510 16.663 1.00 90.44 79 ILE A N 1
ATOM 628 C CA . ILE A 1 79 ? -18.949 -4.530 15.876 1.00 90.44 79 ILE A CA 1
ATOM 629 C C . ILE A 1 79 ? -18.771 -3.981 14.462 1.00 90.44 79 ILE A C 1
ATOM 631 O O . ILE A 1 79 ? -19.744 -3.678 13.771 1.00 90.44 79 ILE A O 1
ATOM 635 N N . VAL A 1 80 ? -17.519 -3.859 14.032 1.00 89.62 80 VAL A N 1
ATOM 636 C CA . VAL A 1 80 ? -17.162 -3.355 12.707 1.00 89.62 80 VAL A CA 1
ATOM 637 C C . VAL A 1 80 ? -16.455 -4.433 11.901 1.00 89.62 80 VAL A C 1
ATOM 639 O O . VAL A 1 80 ? -15.609 -5.162 12.418 1.00 89.62 80 VAL A O 1
ATOM 642 N N . ASP A 1 81 ? -16.765 -4.506 10.608 1.00 91.56 81 ASP A N 1
ATOM 643 C CA . ASP A 1 81 ? -15.957 -5.284 9.678 1.00 91.56 81 ASP A CA 1
ATOM 644 C C . ASP A 1 81 ? -14.644 -4.543 9.405 1.00 91.56 81 ASP A C 1
ATOM 646 O O . ASP A 1 81 ? -14.593 -3.580 8.636 1.00 91.56 81 ASP A O 1
ATOM 650 N N . PHE A 1 82 ? -13.569 -4.994 10.052 1.00 91.81 82 PHE A N 1
ATOM 651 C CA . PHE A 1 82 ? -12.246 -4.398 9.902 1.00 91.81 82 PHE A CA 1
ATOM 652 C C . PHE A 1 82 ? -11.677 -4.559 8.484 1.00 91.81 82 PHE A C 1
ATOM 654 O O . PHE A 1 82 ? -10.841 -3.752 8.070 1.00 91.81 82 PHE A O 1
ATOM 661 N N . ARG A 1 83 ? -12.145 -5.548 7.705 1.00 94.62 83 ARG A N 1
ATOM 662 C CA . ARG A 1 83 ? -11.656 -5.805 6.346 1.00 94.62 83 ARG A CA 1
ATOM 663 C C . ARG A 1 83 ? -11.833 -4.581 5.457 1.00 94.62 83 ARG A C 1
ATOM 665 O O . ARG A 1 83 ? -10.881 -4.152 4.814 1.00 94.62 83 ARG A O 1
ATOM 672 N N . HIS A 1 84 ? -13.016 -3.975 5.498 1.00 92.50 84 HIS A N 1
ATOM 673 C CA . HIS A 1 84 ? -13.333 -2.789 4.709 1.00 92.50 84 HIS A CA 1
ATOM 674 C C . HIS A 1 84 ? -12.392 -1.608 5.008 1.00 92.50 84 HIS A C 1
ATOM 676 O O . HIS A 1 84 ? -11.954 -0.894 4.102 1.00 92.50 84 HIS A O 1
ATOM 682 N N . TYR A 1 85 ? -12.040 -1.417 6.280 1.00 93.06 85 TYR A N 1
ATOM 683 C CA . TYR A 1 85 ? -11.132 -0.353 6.699 1.00 93.06 85 TYR A CA 1
ATOM 684 C C . TYR A 1 85 ? -9.690 -0.623 6.293 1.00 93.06 85 TYR A C 1
ATOM 686 O O . TYR A 1 85 ? -9.001 0.290 5.845 1.00 93.06 85 TYR A O 1
ATOM 694 N N . TYR A 1 86 ? -9.242 -1.867 6.434 1.00 93.06 86 TYR A N 1
ATOM 695 C CA . TYR A 1 86 ? -7.899 -2.268 6.044 1.00 93.06 86 TYR A CA 1
ATOM 696 C C . TYR A 1 86 ? -7.696 -2.193 4.524 1.00 93.06 86 TYR A C 1
ATOM 698 O O . TYR A 1 86 ? -6.678 -1.682 4.052 1.00 93.06 86 TYR A O 1
ATOM 706 N N . ASP A 1 87 ? -8.686 -2.627 3.744 1.00 94.94 87 ASP A N 1
ATOM 707 C CA . ASP A 1 87 ? -8.656 -2.516 2.285 1.00 94.94 87 ASP A CA 1
ATOM 708 C C . ASP A 1 87 ? -8.624 -1.032 1.863 1.00 94.94 87 ASP A C 1
ATOM 710 O O . ASP A 1 87 ? -7.827 -0.644 1.011 1.00 94.94 87 ASP A O 1
ATOM 714 N N . SER A 1 88 ? -9.391 -0.168 2.538 1.00 93.31 88 SER A N 1
ATOM 715 C CA . SER A 1 88 ? -9.353 1.286 2.307 1.00 93.31 88 SER A CA 1
ATOM 716 C C . SER A 1 88 ? -8.003 1.914 2.675 1.00 93.31 88 SER A C 1
ATOM 718 O O . SER A 1 88 ? -7.479 2.738 1.929 1.00 93.31 88 SER A O 1
ATOM 720 N N . LEU A 1 89 ? -7.421 1.515 3.810 1.00 94.38 89 LEU A N 1
ATOM 721 C CA . LEU A 1 89 ? -6.111 1.972 4.278 1.00 94.38 89 LEU A CA 1
ATOM 722 C C . LEU A 1 89 ? -5.014 1.631 3.262 1.00 94.38 89 LEU A C 1
ATOM 724 O O . LEU A 1 89 ? -4.234 2.494 2.864 1.00 94.38 89 LEU A O 1
ATOM 728 N N . THR A 1 90 ? -4.947 0.367 2.844 1.00 95.19 90 THR A N 1
ATOM 729 C CA . THR A 1 90 ? -3.924 -0.099 1.899 1.00 95.19 90 THR A CA 1
ATOM 730 C C . THR A 1 90 ? -4.084 0.557 0.531 1.00 95.19 90 THR A C 1
ATOM 732 O O . THR A 1 90 ? -3.085 0.969 -0.061 1.00 95.19 90 THR A O 1
ATOM 735 N N . PHE A 1 91 ? -5.320 0.727 0.057 1.00 95.12 91 PHE A N 1
ATOM 736 C CA . PHE A 1 91 ? -5.608 1.422 -1.194 1.00 95.12 91 PHE A CA 1
ATOM 737 C C . PHE A 1 91 ? -5.137 2.883 -1.177 1.00 95.12 91 PHE A C 1
ATOM 739 O O . PHE A 1 91 ? -4.496 3.330 -2.130 1.00 95.12 91 PHE A O 1
ATOM 746 N N . ASP A 1 92 ? -5.401 3.615 -0.094 1.00 93.19 92 ASP A N 1
ATOM 747 C CA . ASP A 1 92 ? -4.998 5.018 0.053 1.00 93.19 92 ASP A CA 1
ATOM 748 C C . ASP A 1 92 ? -3.467 5.161 0.100 1.00 93.19 92 ASP A C 1
ATOM 750 O O . ASP A 1 92 ? -2.894 5.960 -0.640 1.00 93.19 92 ASP A O 1
ATOM 754 N N . VAL A 1 93 ? -2.778 4.303 0.863 1.00 92.62 93 VAL A N 1
ATOM 755 C CA . VAL A 1 93 ? -1.304 4.272 0.906 1.00 92.62 93 VAL A CA 1
ATOM 756 C C . VAL A 1 93 ? -0.705 3.988 -0.475 1.00 92.62 93 VAL A C 1
ATOM 758 O O . VAL A 1 93 ? 0.206 4.695 -0.906 1.00 92.62 93 VAL A O 1
ATOM 761 N N . ILE A 1 94 ? -1.207 2.977 -1.191 1.00 91.75 94 ILE A N 1
ATOM 762 C CA . ILE A 1 94 ? -0.700 2.613 -2.524 1.00 91.75 94 ILE A CA 1
ATOM 763 C C . ILE A 1 94 ? -0.954 3.740 -3.528 1.00 91.75 94 ILE A C 1
ATOM 765 O O . ILE A 1 94 ? -0.056 4.078 -4.299 1.00 91.75 94 ILE A O 1
ATOM 769 N N . THR A 1 95 ? -2.146 4.339 -3.511 1.00 91.25 95 THR A N 1
ATOM 770 C CA . THR A 1 95 ? -2.526 5.407 -4.446 1.00 91.25 95 THR A CA 1
ATOM 771 C C . THR A 1 95 ? -1.664 6.649 -4.244 1.00 91.25 95 THR A C 1
ATOM 773 O O . THR A 1 95 ? -1.112 7.172 -5.210 1.00 91.25 95 THR A O 1
ATOM 776 N N . ARG A 1 96 ? -1.463 7.079 -2.993 1.00 88.19 96 ARG A N 1
ATOM 777 C CA . ARG A 1 96 ? -0.593 8.217 -2.658 1.00 88.19 96 ARG A CA 1
ATOM 778 C C . ARG A 1 96 ? 0.866 7.953 -3.024 1.00 88.19 96 ARG A C 1
ATOM 780 O O . ARG A 1 96 ? 1.533 8.814 -3.600 1.00 88.19 96 ARG A O 1
ATOM 787 N N . ALA A 1 97 ? 1.358 6.741 -2.760 1.00 86.31 97 ALA A N 1
ATOM 788 C CA . ALA A 1 97 ? 2.704 6.337 -3.157 1.00 86.31 97 ALA A CA 1
ATOM 789 C C . ALA A 1 97 ? 2.879 6.337 -4.687 1.00 86.31 97 ALA A C 1
ATOM 791 O O . ALA A 1 97 ? 3.900 6.810 -5.185 1.00 86.31 97 ALA A O 1
ATOM 792 N N . ALA A 1 98 ? 1.884 5.852 -5.435 1.00 85.00 98 ALA A N 1
ATOM 793 C CA . ALA A 1 98 ? 1.897 5.828 -6.897 1.00 85.00 98 ALA A CA 1
ATOM 794 C C . ALA A 1 98 ? 1.778 7.229 -7.521 1.00 85.00 98 ALA A C 1
ATOM 796 O O . ALA A 1 98 ? 2.397 7.484 -8.553 1.00 85.00 98 ALA A O 1
ATOM 797 N N . ALA A 1 99 ? 1.037 8.142 -6.886 1.00 82.69 99 ALA A N 1
ATOM 798 C CA . ALA A 1 99 ? 0.891 9.535 -7.310 1.00 82.69 99 ALA A CA 1
ATOM 799 C C . ALA A 1 99 ? 2.152 10.393 -7.073 1.00 82.69 99 ALA A C 1
ATOM 801 O O . ALA A 1 99 ? 2.203 11.538 -7.513 1.00 82.69 99 ALA A O 1
ATOM 802 N N . GLY A 1 100 ? 3.175 9.855 -6.397 1.00 75.44 100 GLY A N 1
ATOM 803 C CA . GLY A 1 100 ? 4.438 10.556 -6.157 1.00 75.44 100 GLY A CA 1
ATOM 804 C C . GLY A 1 100 ? 4.435 11.476 -4.933 1.00 75.44 100 GLY A C 1
ATOM 805 O O . GLY A 1 100 ? 5.375 12.246 -4.752 1.00 75.44 100 GLY A O 1
ATOM 806 N N . GLU A 1 101 ? 3.441 11.374 -4.041 1.00 75.38 101 GLU A N 1
ATOM 807 C CA . GLU A 1 101 ? 3.380 12.197 -2.819 1.00 75.38 101 GLU A CA 1
ATOM 808 C C . GLU A 1 101 ? 4.603 12.012 -1.900 1.00 75.38 101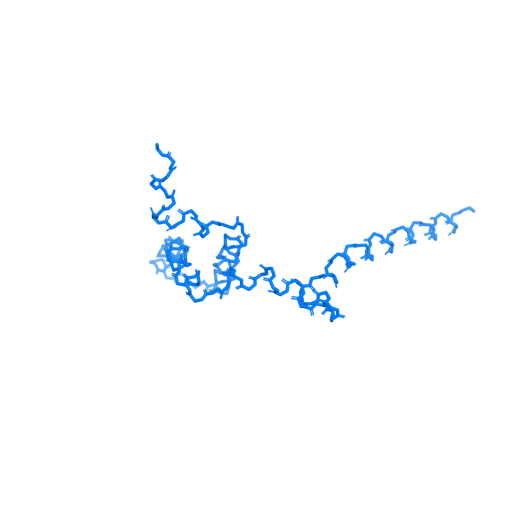 GLU A C 1
ATOM 810 O O . GLU A 1 101 ? 4.915 12.878 -1.089 1.00 75.38 101 GLU A O 1
ATOM 815 N N . LEU A 1 102 ? 5.343 10.913 -2.048 1.00 71.06 102 LEU A N 1
ATOM 816 C CA . LEU A 1 102 ? 6.546 10.604 -1.271 1.00 71.06 102 LEU A CA 1
ATOM 817 C C . LEU A 1 102 ? 7.669 11.630 -1.416 1.00 71.06 102 LEU A C 1
ATOM 819 O O . LEU A 1 102 ? 8.429 11.837 -0.470 1.00 71.06 102 LEU A O 1
ATOM 823 N N . ASP A 1 103 ? 7.781 12.273 -2.577 1.00 65.62 103 ASP A N 1
ATOM 824 C CA . ASP A 1 103 ? 8.823 13.271 -2.808 1.00 65.62 103 ASP A CA 1
ATOM 825 C C . ASP A 1 103 ? 8.507 14.593 -2.087 1.00 65.62 103 ASP A C 1
ATOM 827 O O . ASP A 1 103 ? 9.423 15.284 -1.648 1.00 65.62 103 ASP A O 1
ATOM 831 N N . TYR A 1 104 ? 7.231 14.889 -1.822 1.00 60.44 104 TYR A N 1
ATOM 832 C CA . TYR A 1 104 ? 6.816 16.069 -1.054 1.00 60.44 104 TYR A CA 1
ATOM 833 C C . TYR A 1 104 ? 7.151 15.976 0.439 1.00 60.44 104 TYR A C 1
ATOM 835 O O . TYR A 1 104 ? 7.282 17.005 1.101 1.00 60.44 104 TYR A O 1
ATOM 843 N N . PHE A 1 105 ? 7.308 14.762 0.976 1.00 58.47 105 PHE A N 1
ATOM 844 C CA . PHE A 1 105 ? 7.637 14.524 2.386 1.00 58.47 105 PHE A CA 1
ATOM 845 C C . PHE A 1 105 ? 9.142 14.517 2.678 1.00 58.47 105 PHE A C 1
ATOM 847 O O . PHE A 1 105 ? 9.536 14.321 3.828 1.00 58.47 105 PHE A O 1
ATOM 854 N N . ASN A 1 106 ? 10.000 14.738 1.678 1.00 58.22 106 ASN A N 1
ATOM 855 C CA . ASN A 1 106 ? 11.425 14.915 1.923 1.00 58.22 106 ASN A CA 1
ATOM 856 C C . ASN A 1 106 ? 11.702 16.373 2.359 1.00 58.22 106 ASN A C 1
ATOM 858 O O . ASN A 1 106 ? 11.575 17.290 1.541 1.00 58.22 106 ASN A O 1
ATOM 862 N N . PRO A 1 107 ? 12.131 16.609 3.615 1.00 56.59 107 PRO A N 1
ATOM 863 C CA . PRO A 1 107 ? 12.359 17.959 4.133 1.00 56.59 107 PRO A CA 1
ATOM 864 C C . PRO A 1 107 ? 13.442 18.731 3.363 1.00 56.59 107 PRO A C 1
ATOM 866 O O . PRO A 1 107 ? 13.440 19.955 3.384 1.00 56.59 107 PRO A O 1
ATOM 869 N N . LEU A 1 108 ? 14.327 18.043 2.631 1.00 55.72 108 LEU A N 1
ATOM 870 C CA . LEU A 1 108 ? 15.368 18.675 1.812 1.00 55.72 108 LEU A CA 1
ATOM 871 C C . LEU A 1 108 ? 14.848 19.289 0.499 1.00 55.72 108 LEU A C 1
ATOM 873 O O . LEU A 1 108 ? 15.566 20.062 -0.127 1.00 55.72 108 LEU A O 1
ATOM 877 N N . ILE A 1 109 ? 13.633 18.942 0.059 1.00 55.56 109 ILE A N 1
ATOM 878 C CA . ILE A 1 109 ? 13.030 19.480 -1.177 1.00 55.56 109 ILE A CA 1
ATOM 879 C C . ILE A 1 109 ? 12.069 20.634 -0.858 1.00 55.56 109 ILE A C 1
ATOM 881 O O . ILE A 1 109 ? 11.933 21.556 -1.656 1.00 55.56 109 ILE A O 1
ATOM 885 N N . GLN A 1 110 ? 11.467 20.643 0.338 1.00 51.53 110 GLN A N 1
ATOM 886 C CA . GLN A 1 110 ? 10.607 21.744 0.798 1.00 51.53 110 GLN A CA 1
ATOM 887 C C . GLN A 1 110 ? 11.373 23.058 1.014 1.00 51.53 110 GLN A C 1
ATOM 889 O O . GLN A 1 110 ? 10.805 24.130 0.834 1.00 51.53 110 GLN A O 1
ATOM 894 N N . THR A 1 111 ? 12.668 23.005 1.335 1.00 46.22 111 THR A N 1
ATOM 895 C CA . THR A 1 111 ? 13.503 24.206 1.522 1.00 46.22 111 THR A CA 1
ATOM 896 C C . THR A 1 111 ? 13.988 24.837 0.215 1.00 46.22 111 THR A C 1
ATOM 898 O O . THR A 1 111 ? 14.615 25.888 0.259 1.00 46.22 111 THR A O 1
ATOM 901 N N . ALA A 1 112 ? 13.742 24.206 -0.938 1.00 48.91 112 ALA A N 1
ATOM 902 C CA . ALA A 1 112 ? 14.215 24.671 -2.246 1.00 48.91 112 ALA A CA 1
ATOM 903 C C . ALA A 1 112 ? 13.144 25.427 -3.062 1.00 48.91 112 ALA A C 1
ATOM 905 O O . ALA A 1 112 ? 13.382 25.759 -4.218 1.00 48.91 112 ALA A O 1
ATOM 906 N N . SER A 1 113 ? 11.959 25.678 -2.492 1.00 41.09 113 SER A N 1
ATOM 907 C CA . SER A 1 113 ? 10.872 26.454 -3.122 1.00 41.0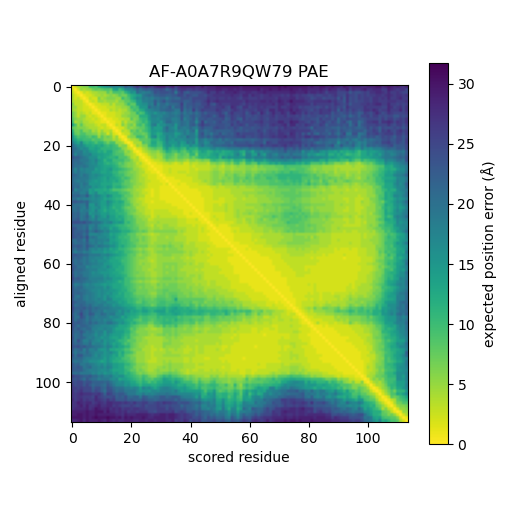9 113 SER A CA 1
ATOM 908 C C . SER A 1 113 ? 10.537 27.747 -2.369 1.00 41.09 113 SER A C 1
ATOM 910 O O . SER A 1 113 ? 9.379 28.161 -2.343 1.00 41.09 113 SER A O 1
ATOM 912 N N . ILE A 1 114 ? 11.545 28.389 -1.775 1.00 38.84 114 ILE A N 1
ATOM 913 C CA . ILE A 1 114 ? 11.452 29.760 -1.252 1.00 38.84 114 ILE A CA 1
ATOM 914 C C . ILE A 1 114 ? 12.495 30.618 -1.959 1.00 38.84 114 ILE A C 1
ATOM 916 O O . ILE A 1 114 ? 13.647 30.138 -2.068 1.00 38.84 114 ILE A O 1
#

InterPro domains:
  IPR001128 Cytochrome P450 [PF00067] (19-101)
  IPR036396 Cytochrome P450 superfamily [G3DSA:1.10.630.10] (5-112)
  IPR036396 Cytochrome P450 superfamily [SSF48264] (23-100)
  IPR050705 Cytochrome P450 3A [PTHR24302] (19-100)

Secondary structure (DSSP, 8-state):
-HHHHHHHHHHHHHHHHHHHHHHHTTSTTT--TTHHHHHHHHHGGGGSHHHHHHTHHHHHHHHHHHHHHHHHHHHTT----HHHHHHHHHHHHHHHHHTTHHHHT-HHHHTT--

Radius of gyration: 22.4 Å; Cα contacts (8 Å, |Δi|>4): 38; chains: 1; bounding box: 46×40×65 Å

Solvent-accessible surface area (backbone atoms only — not comparable to full-atom values): 6691 Å² total; per-residue (Å²): 118,70,68,61,55,52,52,53,52,51,51,50,52,51,48,54,58,48,53,63,52,52,61,60,49,66,35,70,90,61,35,52,85,69,58,25,60,55,49,46,63,69,53,48,69,69,67,30,73,69,46,54,61,56,41,47,66,61,49,51,56,52,47,52,58,47,47,68,65,44,51,63,40,57,76,69,68,54,90,70,75,60,64,65,54,51,54,49,48,54,51,50,50,51,49,43,57,72,73,49,54,53,64,72,71,37,73,81,57,64,69,70,78,117

Mean predicted aligned error: 11.32 Å

pLDDT: mean 81.65, std 14.18, range [38.84, 95.62]